Protein AF-A0A936W1D3-F1 (afdb_monomer)

Secondary structure (DSSP, 8-state):
------------PPEEEEE-TTS-EEEEETTEEEEEE--EEEEEEEE-SSTT-EEEEEEESS----EE-S---EEETTTTEEEEEEEETTTTEEEEEEEEEGGG-SSEE--B-B---

pLDDT: mean 91.72, std 8.93, range [46.06, 97.81]

Radius of gyration: 19.45 Å; Cα contacts (8 Å, |Δi|>4): 220; chains: 1; bounding box: 53×41×60 Å

Foldseek 3Di:
DDDDDDDDDDDDWDWDWDADPVRWTFIDTVPFTKWFAFAWDWDFDDDDPDPPDTDIDIDGPDDWAWAAAVWGWDDPPVVQKIWTWTQTPVVRDTDITIIHGPVVHDDTDGTHHHDDD

Structure (mmCIF, N/CA/C/O backbone):
data_AF-A0A936W1D3-F1
#
_entry.id   AF-A0A936W1D3-F1
#
loop_
_atom_site.group_PDB
_atom_site.id
_atom_site.type_symbol
_atom_site.label_atom_id
_atom_site.label_alt_id
_atom_site.label_comp_id
_atom_site.label_asym_id
_atom_site.label_entity_id
_atom_site.label_seq_id
_atom_site.pdbx_PDB_ins_code
_atom_site.Cartn_x
_atom_site.Cartn_y
_atom_site.Cartn_z
_atom_site.occupancy
_atom_site.B_iso_or_equiv
_atom_site.auth_seq_id
_atom_site.auth_comp_id
_atom_site.auth_asym_id
_atom_site.auth_atom_id
_atom_site.pdbx_PDB_model_num
ATOM 1 N N . MET A 1 1 ? -19.679 -28.651 -40.155 1.00 46.06 1 MET A N 1
ATOM 2 C CA . MET A 1 1 ? -18.499 -27.817 -39.868 1.00 46.06 1 MET A CA 1
ATOM 3 C C . MET A 1 1 ? -18.814 -26.965 -38.652 1.00 46.06 1 MET A C 1
ATOM 5 O O . MET A 1 1 ? -19.852 -26.322 -38.636 1.00 46.06 1 MET A O 1
ATOM 9 N N . GLU A 1 2 ? -17.972 -27.150 -37.637 1.00 54.97 2 GLU A N 1
ATOM 10 C CA . GLU A 1 2 ? -17.731 -26.399 -36.393 1.00 54.97 2 GLU A CA 1
ATOM 11 C C . GLU A 1 2 ? -18.879 -25.643 -35.710 1.00 54.97 2 GLU A C 1
ATOM 13 O O . GLU A 1 2 ? -19.256 -24.531 -36.066 1.00 54.97 2 GLU A O 1
ATOM 18 N N . GLY A 1 3 ? -19.364 -26.263 -34.628 1.00 64.31 3 GLY A N 1
ATOM 19 C CA . GLY A 1 3 ? -20.218 -25.648 -33.624 1.00 64.31 3 GLY A CA 1
ATOM 20 C C . GLY A 1 3 ? -19.392 -24.885 -32.595 1.00 64.31 3 GLY A C 1
ATOM 21 O O . GLY A 1 3 ? -18.746 -25.482 -31.739 1.00 64.31 3 GLY A O 1
ATOM 22 N N . TYR A 1 4 ? -19.464 -23.562 -32.639 1.00 72.69 4 TYR A N 1
ATOM 23 C CA . TYR A 1 4 ? -19.040 -22.704 -31.541 1.00 72.69 4 TYR A CA 1
ATOM 24 C C . TYR A 1 4 ? -20.276 -22.118 -30.856 1.00 72.69 4 TYR A C 1
ATOM 26 O O . TYR A 1 4 ? -21.222 -21.663 -31.500 1.00 72.69 4 TYR A O 1
ATOM 34 N N . ARG A 1 5 ? -20.275 -22.143 -29.520 1.00 78.12 5 ARG A N 1
ATOM 35 C CA . ARG A 1 5 ? -21.270 -21.465 -28.684 1.00 78.12 5 ARG A CA 1
ATOM 36 C C . ARG A 1 5 ? -20.616 -20.260 -28.036 1.00 78.12 5 ARG A C 1
ATOM 38 O O . ARG A 1 5 ? -19.561 -20.373 -27.420 1.00 78.12 5 ARG A O 1
ATOM 45 N N . LYS A 1 6 ? -21.257 -19.106 -28.184 1.00 81.38 6 LYS A N 1
ATOM 46 C CA . LYS A 1 6 ? -20.807 -17.862 -27.567 1.00 81.38 6 LYS A CA 1
ATOM 47 C C . LYS A 1 6 ? -21.149 -17.904 -26.076 1.00 81.38 6 LYS A C 1
ATOM 49 O O . LYS A 1 6 ? -22.296 -18.158 -25.723 1.00 81.38 6 LYS A O 1
ATOM 54 N N . CYS A 1 7 ? -20.158 -17.658 -25.226 1.00 80.12 7 CYS A N 1
ATOM 55 C CA . CYS A 1 7 ? -20.331 -17.474 -23.789 1.00 80.12 7 CYS A CA 1
ATOM 56 C C . CYS A 1 7 ? -19.916 -16.041 -23.441 1.00 80.12 7 CYS A C 1
ATOM 58 O O . CYS A 1 7 ? -18.864 -15.586 -23.890 1.00 80.12 7 CYS A O 1
ATOM 60 N N . GLY A 1 8 ? -20.763 -15.323 -22.705 1.00 81.88 8 GLY A N 1
ATOM 61 C CA . GLY A 1 8 ? -20.451 -14.003 -22.165 1.00 81.88 8 GLY A CA 1
ATOM 62 C C . GLY A 1 8 ? -20.104 -14.131 -20.688 1.00 81.88 8 GLY A C 1
ATOM 63 O O . GLY A 1 8 ? -20.879 -14.711 -19.933 1.00 81.88 8 GLY A O 1
ATOM 64 N N . LEU A 1 9 ? -18.953 -13.597 -20.289 1.00 81.88 9 LEU A N 1
ATOM 65 C CA . LEU A 1 9 ? -18.561 -13.458 -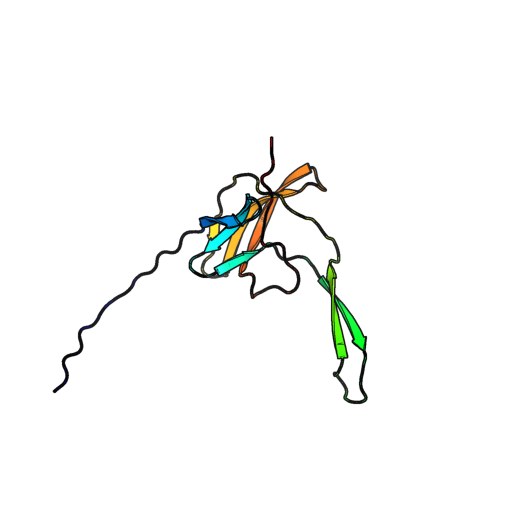18.889 1.00 81.88 9 LEU A CA 1
ATOM 66 C C . LEU A 1 9 ? -18.677 -11.987 -18.508 1.00 81.88 9 LEU A C 1
ATOM 68 O O . LEU A 1 9 ? -18.292 -11.118 -19.289 1.00 81.88 9 LEU A O 1
ATOM 72 N N . ASN A 1 10 ? -19.200 -11.725 -17.316 1.00 78.25 10 ASN A N 1
ATOM 73 C CA . ASN A 1 10 ? -19.186 -10.401 -16.718 1.00 78.25 10 ASN A CA 1
ATOM 74 C C . ASN A 1 10 ? -18.555 -10.505 -15.329 1.00 78.25 10 ASN A C 1
ATOM 76 O O . ASN A 1 10 ? -18.898 -11.412 -14.570 1.00 78.25 10 ASN A O 1
ATOM 80 N N . PHE A 1 11 ? -17.632 -9.600 -15.022 1.00 76.94 11 PHE A N 1
ATOM 81 C CA . PHE A 1 11 ? -16.921 -9.558 -13.751 1.00 76.94 11 PHE A CA 1
ATOM 82 C C . PHE A 1 11 ? -17.228 -8.224 -13.084 1.00 76.94 11 PHE A C 1
ATOM 84 O O . PHE A 1 11 ? -16.848 -7.182 -13.603 1.00 76.94 11 PHE A O 1
ATOM 91 N N . ASN A 1 12 ? -17.896 -8.274 -11.935 1.00 75.31 12 ASN A N 1
ATOM 92 C CA . ASN A 1 12 ? -18.058 -7.122 -11.056 1.00 75.31 12 ASN A CA 1
ATOM 93 C C . ASN A 1 12 ? -17.144 -7.354 -9.856 1.00 75.31 12 ASN A C 1
ATOM 95 O O . ASN A 1 12 ? -17.396 -8.257 -9.058 1.00 75.31 12 ASN A O 1
ATOM 99 N N . ALA A 1 13 ? -16.044 -6.610 -9.791 1.00 81.81 13 ALA A N 1
ATOM 100 C CA . ALA A 1 13 ? -15.075 -6.732 -8.715 1.00 81.81 13 ALA A CA 1
ATOM 101 C C . ALA A 1 13 ? -15.348 -5.661 -7.659 1.00 81.81 13 ALA A C 1
ATOM 103 O O . ALA A 1 13 ? -15.333 -4.468 -7.949 1.00 81.81 13 ALA A O 1
ATOM 104 N N . GLU A 1 14 ? -15.564 -6.096 -6.424 1.00 90.44 14 GLU A N 1
ATOM 105 C CA . GLU A 1 14 ? -15.623 -5.217 -5.259 1.00 90.44 14 GLU A CA 1
ATOM 106 C C . GLU A 1 14 ? -14.261 -5.197 -4.561 1.00 90.44 14 GLU A C 1
ATOM 108 O O . GLU A 1 14 ? -13.460 -6.129 -4.700 1.00 90.44 14 GLU A O 1
ATOM 113 N N . VAL A 1 15 ? -13.982 -4.125 -3.818 1.00 94.38 15 VAL A N 1
ATOM 114 C CA . VAL A 1 15 ? -12.790 -4.084 -2.971 1.00 94.38 15 VAL A CA 1
ATOM 115 C C . VAL A 1 15 ? -13.070 -4.875 -1.702 1.00 94.38 15 VAL A C 1
ATOM 117 O O . VAL A 1 15 ? -13.962 -4.523 -0.933 1.00 94.38 15 VAL A O 1
ATOM 120 N N . LEU A 1 16 ? -12.287 -5.925 -1.470 1.00 94.12 16 LEU A N 1
ATOM 121 C CA . LEU A 1 16 ? -12.453 -6.812 -0.327 1.00 94.12 16 LEU A CA 1
ATOM 122 C C . LEU A 1 16 ? -11.259 -6.700 0.626 1.00 94.12 16 LEU A C 1
ATOM 124 O O . LEU A 1 16 ? -10.116 -6.872 0.177 1.00 94.12 16 LEU A O 1
ATOM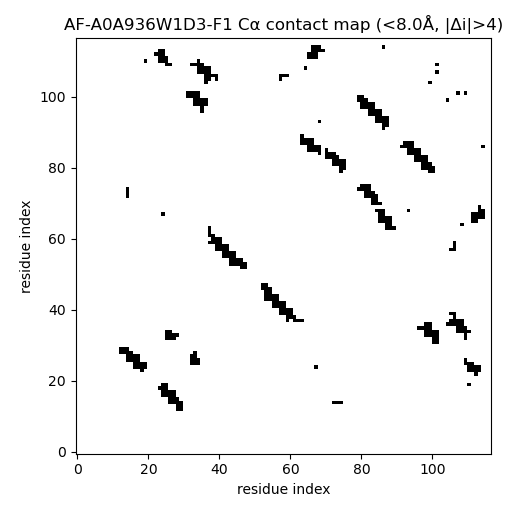 128 N N . PRO A 1 17 ? -11.498 -6.459 1.929 1.00 94.62 17 PRO A N 1
ATOM 129 C CA . PRO A 1 17 ? -10.478 -6.655 2.944 1.00 94.62 17 PRO A CA 1
ATOM 130 C C . PRO A 1 17 ? -10.183 -8.149 3.091 1.00 94.62 17 PRO A C 1
ATOM 132 O O . PRO A 1 17 ? -11.073 -8.997 3.042 1.00 94.62 17 PRO A O 1
ATOM 135 N N . GLN A 1 18 ? -8.912 -8.456 3.279 1.00 96.00 18 GLN A N 1
ATOM 136 C CA . GLN A 1 18 ? -8.366 -9.783 3.501 1.00 96.00 18 GLN A CA 1
ATOM 137 C C . GLN A 1 18 ? -7.461 -9.734 4.728 1.00 96.00 18 GLN A C 1
ATOM 139 O O . GLN A 1 18 ? -6.995 -8.663 5.118 1.00 96.00 18 GLN A O 1
ATOM 144 N N . THR A 1 19 ? -7.181 -10.892 5.314 1.00 96.31 19 THR A N 1
ATOM 145 C CA . THR A 1 19 ? -6.298 -11.010 6.479 1.00 96.31 19 THR A CA 1
ATOM 146 C C . THR A 1 19 ? -5.077 -11.842 6.116 1.00 96.31 19 THR A C 1
ATOM 148 O O . THR A 1 19 ? -5.206 -12.897 5.489 1.00 96.31 19 THR A O 1
ATOM 151 N N . ASP A 1 20 ? -3.888 -11.349 6.452 1.00 95.00 20 ASP A N 1
ATOM 152 C CA . ASP A 1 20 ? -2.634 -12.074 6.249 1.00 95.00 20 ASP A CA 1
ATOM 153 C C . ASP A 1 20 ? -2.378 -13.100 7.374 1.00 95.00 20 ASP A C 1
ATOM 155 O O . ASP A 1 20 ? -3.161 -13.248 8.315 1.00 95.00 20 ASP A O 1
ATOM 159 N N . ILE A 1 21 ? -1.261 -13.829 7.295 1.00 95.06 21 ILE A N 1
ATOM 160 C CA . ILE A 1 21 ? -0.891 -14.834 8.308 1.00 95.06 21 ILE A CA 1
ATOM 161 C C . ILE A 1 21 ? -0.578 -14.237 9.693 1.00 95.06 21 ILE A C 1
ATOM 163 O O . ILE A 1 21 ? -0.552 -14.975 10.675 1.00 95.06 21 ILE A O 1
ATOM 167 N N . ASN A 1 22 ? -0.325 -12.928 9.770 1.00 94.12 22 ASN A N 1
ATOM 168 C CA . ASN A 1 22 ? -0.009 -12.198 10.995 1.00 94.12 22 ASN A CA 1
ATOM 169 C C . ASN A 1 22 ? -1.243 -11.499 11.593 1.00 94.12 22 ASN A C 1
ATOM 171 O O . ASN A 1 22 ? -1.130 -10.853 12.634 1.00 94.12 22 ASN A O 1
ATOM 175 N N . GLY A 1 23 ? -2.415 -11.624 10.961 1.00 94.19 23 GLY A N 1
ATOM 176 C CA . GLY A 1 23 ? -3.639 -10.949 11.386 1.00 94.19 23 GLY A CA 1
ATOM 177 C C . GLY A 1 23 ? -3.763 -9.502 10.897 1.00 94.19 23 GLY A C 1
ATOM 178 O O . GLY A 1 23 ? -4.663 -8.793 11.343 1.00 94.19 23 GLY A O 1
ATOM 179 N N . GLU A 1 24 ? -2.890 -9.043 9.998 1.00 96.81 24 GLU A N 1
ATOM 180 C CA . GLU A 1 24 ? -2.961 -7.709 9.404 1.00 96.81 24 GLU A CA 1
ATOM 181 C C . GLU A 1 24 ? -3.934 -7.684 8.220 1.00 96.81 24 GLU A C 1
ATOM 183 O O . GLU A 1 24 ? -4.110 -8.670 7.500 1.00 96.81 24 GLU A O 1
ATOM 188 N N . THR A 1 25 ? -4.575 -6.536 8.004 1.00 97.25 25 THR A N 1
ATOM 189 C CA . THR A 1 25 ? -5.517 -6.345 6.897 1.00 97.25 25 THR A CA 1
ATOM 190 C C . THR A 1 25 ? -4.770 -5.953 5.626 1.00 97.25 25 THR A C 1
ATOM 192 O O . THR A 1 25 ? -3.901 -5.091 5.668 1.00 97.25 25 THR A O 1
ATOM 195 N N . TYR A 1 26 ? -5.131 -6.524 4.481 1.00 97.44 26 TYR A N 1
ATOM 196 C CA . TYR A 1 26 ? -4.754 -6.023 3.153 1.00 97.44 26 TYR A CA 1
ATOM 197 C C . TYR A 1 26 ? -5.983 -5.997 2.246 1.00 97.44 26 TYR A C 1
ATOM 199 O O . TYR A 1 26 ? -6.992 -6.628 2.548 1.00 97.44 26 TYR A O 1
ATOM 207 N N . PHE A 1 27 ? -5.928 -5.264 1.136 1.00 97.06 27 PHE A N 1
ATOM 208 C CA . PHE A 1 27 ? -7.094 -5.082 0.269 1.00 97.06 27 PHE A CA 1
ATOM 209 C C . PHE A 1 27 ? -6.864 -5.672 -1.111 1.00 97.06 27 PHE A C 1
ATOM 211 O O . PHE A 1 27 ? -5.762 -5.607 -1.663 1.00 97.06 27 PHE A O 1
ATOM 218 N N . THR A 1 28 ? -7.932 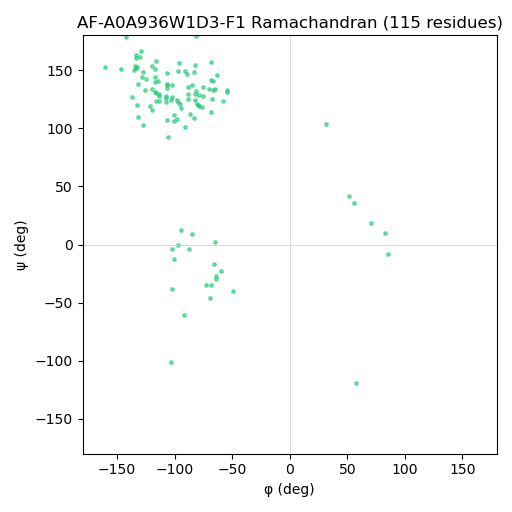-6.225 -1.676 1.00 96.25 28 THR A N 1
ATOM 219 C CA . THR A 1 28 ? -7.929 -6.805 -3.018 1.00 96.25 28 THR A CA 1
ATOM 220 C C . THR A 1 28 ? -9.060 -6.240 -3.860 1.00 96.25 28 THR A C 1
ATOM 222 O O . THR A 1 28 ? -10.145 -6.002 -3.342 1.00 96.25 28 THR A O 1
ATOM 225 N N . TRP A 1 29 ? -8.816 -6.044 -5.154 1.00 95.25 29 TRP A N 1
ATOM 226 C CA . TRP A 1 29 ? -9.844 -5.755 -6.154 1.00 95.25 29 TRP A CA 1
ATOM 227 C C . TRP A 1 29 ? -9.691 -6.748 -7.305 1.00 95.25 29 TRP A C 1
ATOM 229 O O . TRP A 1 29 ? -8.749 -6.672 -8.101 1.00 95.25 29 TRP A O 1
ATOM 239 N N . GLY A 1 30 ? -10.563 -7.758 -7.332 1.00 92.06 30 GLY A N 1
ATOM 240 C CA . GLY A 1 30 ? -10.363 -8.936 -8.173 1.00 92.06 30 GLY A CA 1
ATOM 241 C C . GLY A 1 30 ? -9.024 -9.612 -7.853 1.00 92.06 30 GLY A C 1
ATOM 242 O O . GLY A 1 30 ? -8.787 -10.030 -6.725 1.00 92.06 30 GLY A O 1
ATOM 243 N N . ALA A 1 31 ? -8.134 -9.701 -8.842 1.00 92.00 31 ALA A N 1
ATOM 244 C CA . ALA A 1 31 ? -6.797 -10.278 -8.676 1.00 92.00 31 ALA A CA 1
ATOM 245 C C . ALA A 1 31 ? -5.729 -9.267 -8.208 1.00 92.00 31 ALA A C 1
ATOM 247 O O . ALA A 1 31 ? -4.573 -9.646 -8.015 1.00 92.00 31 ALA A O 1
ATOM 248 N N . LEU A 1 32 ? -6.071 -7.981 -8.072 1.00 95.12 32 LEU A N 1
ATOM 249 C CA . LEU A 1 32 ? -5.107 -6.944 -7.713 1.00 95.12 32 LEU A CA 1
ATOM 250 C C . LEU A 1 32 ? -4.998 -6.815 -6.199 1.00 95.12 32 LEU A C 1
ATOM 252 O O . LEU A 1 32 ? -5.992 -6.553 -5.531 1.00 95.12 32 LEU A O 1
ATOM 256 N N . VAL A 1 33 ? -3.779 -6.924 -5.677 1.00 97.19 33 VAL A N 1
ATOM 257 C CA . VAL A 1 33 ? -3.451 -6.507 -4.309 1.00 97.19 33 VAL A CA 1
ATOM 258 C C . VAL A 1 33 ? -3.201 -5.003 -4.313 1.00 97.19 33 VAL A C 1
ATOM 260 O O . VAL A 1 33 ? -2.426 -4.508 -5.137 1.00 97.19 33 VAL A O 1
ATOM 263 N N . LEU A 1 34 ? -3.857 -4.281 -3.410 1.00 97.62 34 LEU A N 1
ATOM 264 C CA 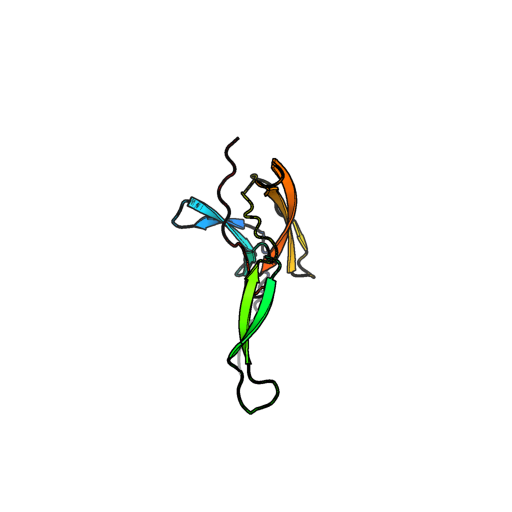. LEU A 1 34 ? -3.761 -2.829 -3.296 1.00 97.62 34 LEU A CA 1
ATOM 265 C C . LEU A 1 34 ? -2.745 -2.432 -2.223 1.00 97.62 34 LEU A C 1
ATOM 267 O O . LEU A 1 34 ? -2.540 -3.151 -1.247 1.00 97.62 34 LEU A O 1
ATOM 271 N N . ALA A 1 35 ? -2.105 -1.283 -2.411 1.00 97.75 35 ALA A N 1
ATOM 272 C CA . ALA A 1 35 ? -1.060 -0.793 -1.530 1.00 97.75 35 ALA A CA 1
ATOM 273 C C . ALA A 1 35 ? -1.078 0.735 -1.428 1.00 97.75 35 ALA A C 1
ATOM 275 O O . ALA A 1 35 ? -1.413 1.425 -2.394 1.00 97.75 35 ALA A O 1
ATOM 276 N N . THR A 1 36 ? -0.642 1.256 -0.283 1.00 97.31 36 THR A N 1
ATOM 277 C CA . THR A 1 36 ? -0.309 2.675 -0.138 1.00 97.31 36 THR A CA 1
ATOM 278 C C . THR A 1 36 ? 1.092 2.903 -0.713 1.00 97.31 36 THR A C 1
ATOM 280 O O . THR A 1 36 ? 2.044 2.265 -0.242 1.00 97.31 36 THR A O 1
ATOM 283 N N . PRO A 1 37 ? 1.262 3.775 -1.723 1.00 95.75 37 PRO A N 1
ATOM 284 C CA . PRO A 1 37 ? 2.582 4.118 -2.236 1.00 95.75 37 PRO A CA 1
ATOM 285 C C . PRO A 1 37 ? 3.380 4.881 -1.175 1.00 95.75 37 PRO A C 1
ATOM 287 O O . PRO A 1 37 ? 2.844 5.738 -0.476 1.00 95.75 37 PRO A O 1
ATOM 290 N N . ILE A 1 38 ? 4.676 4.594 -1.079 1.00 95.31 38 ILE A N 1
ATOM 291 C CA . ILE A 1 38 ? 5.603 5.349 -0.232 1.00 95.31 38 ILE A CA 1
ATOM 292 C C . ILE A 1 38 ? 6.488 6.182 -1.153 1.00 95.31 38 ILE A C 1
ATOM 294 O O . ILE A 1 38 ? 7.124 5.642 -2.061 1.00 95.31 38 ILE A O 1
ATOM 298 N N . GLU A 1 39 ? 6.538 7.493 -0.919 1.00 92.25 39 GLU A N 1
ATOM 299 C CA . GLU A 1 39 ? 7.410 8.393 -1.672 1.00 92.25 39 GLU A CA 1
ATOM 300 C C . GLU A 1 39 ? 8.873 7.951 -1.528 1.00 92.25 39 GLU A C 1
ATOM 302 O O . GLU A 1 39 ? 9.398 7.822 -0.417 1.00 92.25 39 GLU A O 1
ATOM 307 N N . SER A 1 40 ? 9.531 7.693 -2.660 1.00 91.81 40 SER A N 1
ATOM 308 C CA . SER A 1 40 ? 10.888 7.154 -2.705 1.00 91.81 40 SER A CA 1
ATOM 309 C C . SER A 1 40 ? 11.882 8.142 -3.298 1.00 91.81 40 SER A C 1
ATOM 311 O O . SER A 1 40 ? 11.611 8.751 -4.331 1.00 91.81 40 SER A O 1
ATOM 313 N N . VAL A 1 41 ? 13.076 8.194 -2.718 1.00 94.00 41 VAL A N 1
ATOM 314 C CA . VAL A 1 41 ? 14.247 8.869 -3.275 1.00 94.00 41 VAL A CA 1
ATOM 315 C C . VAL A 1 41 ? 15.124 7.829 -3.970 1.00 94.00 41 VAL A C 1
ATOM 317 O O . VAL A 1 41 ? 15.506 6.825 -3.362 1.00 94.00 41 VAL A O 1
ATOM 320 N N . GLU A 1 42 ? 15.417 8.059 -5.250 1.00 94.50 42 GLU A N 1
ATOM 321 C CA . GLU A 1 42 ? 16.334 7.236 -6.041 1.00 94.50 42 GLU A CA 1
ATOM 322 C C . GLU A 1 42 ? 17.792 7.625 -5.762 1.00 94.50 42 GLU A C 1
ATOM 324 O O . GLU A 1 42 ? 18.169 8.794 -5.832 1.00 94.50 42 GLU A O 1
ATOM 329 N N . GLU A 1 43 ? 18.632 6.627 -5.509 1.00 94.06 43 GLU A N 1
ATOM 330 C CA . GLU A 1 43 ? 20.071 6.760 -5.328 1.00 94.06 43 GLU A CA 1
ATOM 331 C C . GLU A 1 43 ? 20.802 5.904 -6.373 1.00 94.06 43 GLU A C 1
ATOM 333 O O . GLU A 1 43 ? 20.670 4.675 -6.414 1.00 94.06 43 GLU A O 1
ATOM 338 N N . LYS A 1 44 ? 21.614 6.554 -7.215 1.00 94.38 44 LYS A N 1
ATOM 339 C CA . LYS A 1 44 ? 22.543 5.869 -8.122 1.00 94.38 44 LYS A CA 1
ATOM 340 C C . LYS A 1 44 ? 23.779 5.458 -7.340 1.00 94.38 44 LYS A C 1
ATOM 342 O O . LYS A 1 44 ? 24.484 6.307 -6.807 1.00 94.38 44 LYS A O 1
ATOM 347 N N . THR A 1 45 ? 24.050 4.160 -7.301 1.00 92.69 45 THR A N 1
ATOM 348 C CA . THR A 1 45 ? 25.160 3.606 -6.519 1.00 92.69 45 THR A CA 1
ATOM 349 C C . THR A 1 45 ? 26.332 3.240 -7.432 1.00 92.69 45 THR A C 1
ATOM 351 O O . THR A 1 45 ? 27.092 4.104 -7.861 1.00 92.69 45 THR A O 1
ATOM 354 N N . LYS A 1 46 ? 26.501 1.961 -7.770 1.00 94.12 46 LYS A N 1
ATOM 355 C CA . LYS A 1 46 ? 27.585 1.492 -8.640 1.00 94.12 46 LYS A CA 1
ATOM 356 C C . LYS A 1 46 ? 27.372 1.958 -10.084 1.00 94.12 46 LYS A C 1
ATOM 358 O O . LYS A 1 46 ? 26.273 1.801 -10.606 1.00 94.12 46 LYS A O 1
ATOM 363 N N . SER A 1 47 ? 28.419 2.477 -10.722 1.00 93.94 47 SER A N 1
ATOM 364 C CA . SER A 1 47 ? 28.434 2.888 -12.132 1.00 93.94 47 SER A CA 1
ATOM 365 C C . SER A 1 47 ? 29.417 2.051 -12.955 1.00 93.94 47 SER A C 1
ATOM 367 O O . SER A 1 47 ? 30.351 1.452 -12.416 1.00 93.94 47 SER A O 1
ATOM 369 N N . TRP A 1 48 ? 29.205 2.012 -14.271 1.00 94.50 48 TRP A N 1
ATOM 370 C CA . TRP A 1 48 ? 30.092 1.346 -15.229 1.00 94.50 48 TRP A CA 1
ATOM 371 C C . TRP A 1 48 ? 30.453 2.276 -16.396 1.00 94.50 48 TRP A C 1
ATOM 373 O O . TRP A 1 48 ? 29.785 3.289 -16.593 1.00 94.50 48 TRP A O 1
ATOM 383 N N . PRO A 1 49 ? 31.467 1.930 -17.216 1.00 93.69 49 PRO A N 1
ATOM 384 C CA . PRO A 1 49 ? 31.892 2.742 -18.365 1.00 93.69 49 PRO A CA 1
ATOM 385 C C . PRO A 1 49 ? 30.858 2.884 -19.497 1.00 93.69 49 PRO A C 1
ATOM 387 O O . PRO A 1 49 ? 31.158 3.497 -20.517 1.00 93.69 49 PRO A O 1
ATOM 390 N N . VAL A 1 50 ? 29.661 2.310 -19.346 1.00 95.25 50 VAL A N 1
ATOM 391 C CA . VAL A 1 50 ? 28.541 2.481 -20.274 1.00 95.25 50 VAL A CA 1
ATOM 392 C C . VAL A 1 50 ? 27.655 3.615 -19.745 1.00 95.25 50 VAL A C 1
ATOM 394 O O . VAL A 1 50 ? 27.099 3.480 -18.651 1.00 95.25 50 VAL A O 1
ATOM 397 N N . PRO A 1 51 ? 27.501 4.733 -20.480 1.00 92.62 51 PRO A N 1
ATOM 398 C CA . PRO A 1 51 ? 26.645 5.837 -20.060 1.00 92.62 51 PRO A CA 1
ATOM 399 C C . PRO A 1 51 ? 25.222 5.366 -19.755 1.00 92.62 51 PRO A C 1
ATOM 401 O O . PRO A 1 51 ? 24.630 4.614 -20.525 1.00 92.62 51 PRO A O 1
ATOM 404 N N . GLY A 1 52 ? 24.673 5.804 -18.622 1.00 91.31 52 GLY A N 1
ATOM 405 C CA . GLY A 1 52 ? 23.339 5.383 -18.186 1.00 91.31 52 GLY A CA 1
ATOM 406 C C . GLY A 1 52 ? 23.306 4.072 -17.397 1.00 91.31 52 GLY A C 1
ATOM 407 O O . GLY A 1 52 ? 22.265 3.753 -16.831 1.00 91.31 52 GLY A O 1
ATOM 408 N N . PHE A 1 53 ? 24.414 3.329 -17.306 1.00 95.00 53 PHE A N 1
ATOM 409 C CA . PHE A 1 53 ? 24.442 2.048 -16.606 1.00 95.00 53 PHE A CA 1
ATOM 410 C C . PHE A 1 53 ? 24.834 2.228 -15.134 1.00 95.00 53 PHE A C 1
ATOM 412 O O . PHE A 1 53 ? 26.010 2.402 -14.797 1.00 95.00 53 PHE A O 1
ATOM 419 N N . TYR A 1 54 ? 23.822 2.194 -14.263 1.00 95.56 54 TYR A N 1
ATOM 420 C CA . TYR A 1 54 ? 23.954 2.357 -12.817 1.00 95.56 54 TYR A CA 1
ATOM 421 C C . TYR A 1 54 ? 23.119 1.323 -12.067 1.00 95.56 54 TYR A C 1
ATOM 423 O O . TYR A 1 54 ? 22.041 0.938 -12.513 1.00 95.56 54 TYR A O 1
ATOM 431 N N . ASN A 1 55 ? 23.576 0.947 -10.877 1.00 94.75 55 ASN A N 1
ATOM 432 C CA . ASN A 1 55 ? 22.706 0.334 -9.886 1.00 94.75 55 ASN A CA 1
ATOM 433 C C . ASN A 1 55 ? 21.815 1.407 -9.263 1.00 94.75 55 ASN A C 1
ATOM 435 O O . ASN A 1 55 ? 22.311 2.461 -8.855 1.00 94.75 55 ASN A O 1
ATOM 439 N N . LEU A 1 56 ? 20.531 1.094 -9.122 1.00 94.62 56 LEU A N 1
ATOM 440 C CA . LEU A 1 56 ? 19.554 1.950 -8.461 1.00 94.62 56 LEU A CA 1
ATOM 441 C C . LEU A 1 56 ? 19.201 1.366 -7.099 1.00 94.62 56 LEU A C 1
ATOM 443 O O . LEU A 1 56 ? 19.001 0.159 -6.950 1.00 94.62 56 LEU A O 1
ATOM 447 N N . LYS A 1 57 ? 19.127 2.240 -6.106 1.00 94.75 57 LYS A N 1
ATOM 448 C CA . LYS A 1 57 ? 18.600 1.948 -4.780 1.00 94.75 57 LYS A CA 1
ATOM 449 C C . LYS A 1 57 ? 17.497 2.958 -4.489 1.00 94.75 57 LYS A C 1
ATOM 451 O O . LYS A 1 57 ? 17.624 4.121 -4.849 1.00 94.75 57 LYS A O 1
ATOM 456 N N . TYR A 1 58 ? 16.434 2.512 -3.833 1.00 94.38 58 TYR A N 1
ATOM 457 C CA . TYR A 1 58 ? 15.324 3.372 -3.436 1.00 94.38 58 TYR A CA 1
ATOM 458 C C . TYR A 1 58 ? 15.191 3.353 -1.918 1.00 94.38 58 TYR A C 1
ATOM 460 O O . TYR A 1 58 ? 15.228 2.285 -1.303 1.00 94.38 58 TYR A O 1
ATOM 468 N N . ALA A 1 59 ? 15.046 4.531 -1.321 1.00 93.44 59 ALA A N 1
ATOM 469 C CA . ALA A 1 59 ? 14.792 4.706 0.105 1.00 93.44 59 ALA A CA 1
ATOM 470 C C . ALA A 1 59 ? 13.563 5.606 0.305 1.00 93.44 59 ALA A C 1
ATOM 472 O O . ALA A 1 59 ? 13.317 6.471 -0.535 1.00 93.44 59 ALA A O 1
ATOM 473 N N . PRO A 1 60 ? 12.774 5.421 1.374 1.00 93.62 60 PRO A N 1
ATOM 474 C CA . PRO A 1 60 ? 11.632 6.289 1.633 1.00 93.62 60 PRO A CA 1
ATOM 475 C C . PRO A 1 60 ? 12.112 7.706 1.976 1.00 93.62 60 PRO A C 1
ATOM 477 O O . PRO A 1 60 ? 13.004 7.864 2.808 1.00 93.62 60 PRO A O 1
ATOM 480 N N . GLY A 1 61 ? 11.517 8.732 1.361 1.00 89.19 61 GLY A N 1
ATOM 481 C CA . GLY A 1 61 ? 11.777 10.130 1.733 1.00 89.19 61 GLY A CA 1
ATOM 482 C C . GLY A 1 61 ? 11.195 10.455 3.111 1.00 89.19 61 GLY A C 1
ATOM 483 O O . GLY A 1 61 ? 11.876 10.994 3.982 1.00 89.19 61 GLY A O 1
ATOM 484 N N . LYS A 1 62 ? 9.946 10.033 3.334 1.00 88.94 62 LYS A N 1
ATOM 485 C CA . LYS A 1 62 ? 9.290 9.991 4.641 1.00 88.94 62 LYS A CA 1
ATOM 486 C C . LYS A 1 62 ? 8.540 8.671 4.770 1.00 88.94 62 LYS A C 1
ATOM 488 O O . LYS A 1 62 ? 7.742 8.324 3.903 1.00 88.94 62 LYS A O 1
ATOM 493 N N . LEU A 1 63 ? 8.802 7.939 5.849 1.00 92.31 63 LEU A N 1
ATOM 494 C CA . LEU A 1 63 ? 8.124 6.682 6.133 1.00 92.31 63 LEU A CA 1
ATOM 495 C C . LEU A 1 63 ? 6.992 6.928 7.131 1.00 92.31 63 LEU A C 1
ATOM 497 O O . LEU A 1 63 ? 7.258 7.150 8.306 1.00 92.31 63 LEU A O 1
ATOM 501 N N . THR A 1 64 ? 5.754 6.860 6.652 1.00 93.69 64 THR A N 1
ATOM 502 C CA . THR A 1 64 ? 4.552 6.806 7.490 1.00 93.69 64 THR A CA 1
ATOM 503 C C . THR A 1 64 ? 3.918 5.435 7.289 1.00 93.69 64 THR A C 1
ATOM 505 O O . THR A 1 64 ? 3.634 5.051 6.155 1.00 93.69 64 THR A O 1
ATOM 508 N N . ILE A 1 65 ? 3.731 4.691 8.379 1.00 95.88 65 ILE A N 1
ATOM 509 C CA . ILE A 1 65 ? 3.083 3.376 8.367 1.00 95.88 65 ILE A CA 1
ATOM 510 C C . ILE A 1 65 ? 1.650 3.565 8.841 1.00 95.88 65 ILE A C 1
ATOM 512 O O . ILE A 1 65 ? 1.418 3.901 9.998 1.00 95.88 65 ILE A O 1
ATOM 516 N N . PHE A 1 66 ? 0.698 3.381 7.936 1.00 97.06 66 PHE A N 1
ATOM 517 C CA . PHE A 1 66 ? -0.717 3.561 8.226 1.00 97.06 66 PHE A CA 1
ATOM 518 C C . PHE A 1 66 ? -1.325 2.325 8.894 1.00 97.06 66 PHE A C 1
ATOM 520 O O . PHE A 1 66 ? -0.886 1.195 8.676 1.00 97.06 66 PHE A O 1
ATOM 527 N N . GLU A 1 67 ? -2.391 2.537 9.655 1.00 97.38 67 GLU A N 1
ATOM 528 C CA . GLU A 1 67 ? -3.180 1.477 10.283 1.00 97.38 67 GLU A CA 1
ATOM 529 C C . GLU A 1 67 ? -4.611 1.472 9.737 1.00 97.38 67 GLU A C 1
ATOM 531 O O . GLU A 1 67 ? -5.155 2.498 9.315 1.00 97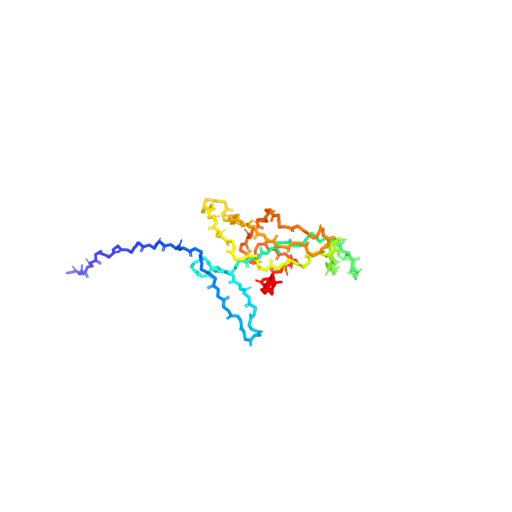.38 67 GLU A O 1
ATOM 536 N N . TYR A 1 68 ? -5.238 0.298 9.726 1.00 96.25 68 TYR A N 1
ATOM 537 C CA . TYR A 1 68 ? -6.591 0.136 9.226 1.00 96.25 68 TYR A CA 1
ATOM 538 C C . TYR A 1 68 ? -7.611 0.662 10.235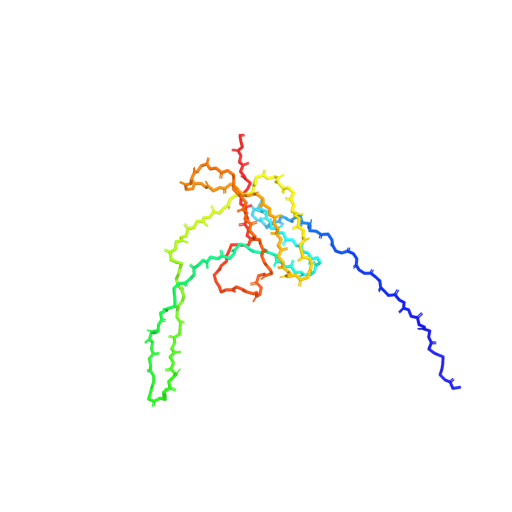 1.00 96.25 68 TYR A C 1
ATOM 540 O O . TYR A 1 68 ? -7.742 0.129 11.336 1.00 96.25 68 TYR A O 1
ATOM 548 N N . ALA A 1 69 ? -8.374 1.677 9.824 1.00 95.44 69 ALA A N 1
ATOM 549 C CA . ALA A 1 69 ? -9.381 2.347 10.645 1.00 95.44 69 ALA A CA 1
ATOM 550 C C . ALA A 1 69 ? -10.813 1.791 10.462 1.00 95.44 69 ALA A C 1
ATOM 552 O O . ALA A 1 69 ? 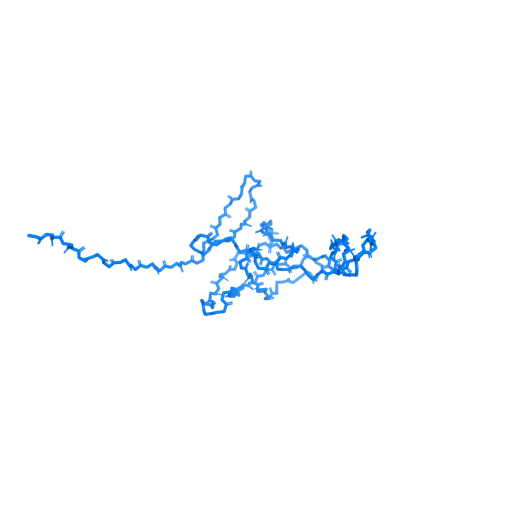-11.779 2.440 10.865 1.00 95.44 69 ALA A O 1
ATOM 553 N N . GLY A 1 70 ? -10.982 0.629 9.814 1.00 93.94 70 GLY A N 1
ATOM 554 C CA . GLY A 1 70 ? -12.305 0.027 9.584 1.00 93.94 70 GLY A CA 1
ATOM 555 C C . GLY A 1 70 ? -13.173 0.771 8.561 1.00 93.94 70 GLY A C 1
ATOM 556 O O . GLY A 1 70 ? -14.395 0.633 8.562 1.00 93.94 70 GLY A O 1
ATOM 557 N N . LYS A 1 71 ? -12.562 1.609 7.719 1.00 94.56 71 LYS A N 1
ATOM 558 C CA . LYS A 1 71 ? -13.263 2.498 6.787 1.00 94.56 71 LYS A CA 1
ATOM 559 C C . LYS A 1 71 ? -13.521 1.819 5.436 1.00 94.56 71 LYS A C 1
ATOM 561 O O . LYS A 1 71 ? -12.717 0.978 5.020 1.00 94.56 71 LYS A O 1
ATOM 566 N N . PRO A 1 72 ? -14.641 2.148 4.762 1.00 93.12 72 PRO A N 1
ATOM 567 C CA . PRO A 1 72 ? -14.953 1.602 3.447 1.00 93.12 72 PRO A CA 1
ATOM 568 C C . PRO A 1 72 ? -13.990 2.136 2.383 1.00 93.12 72 PRO A C 1
ATOM 570 O O . PRO A 1 72 ? -13.409 3.209 2.536 1.00 93.12 72 PRO A O 1
ATOM 573 N N . ILE A 1 73 ? -13.861 1.393 1.284 1.00 95.38 73 ILE A N 1
ATOM 574 C CA . ILE A 1 73 ? -13.003 1.756 0.154 1.00 95.38 73 ILE A CA 1
ATOM 575 C C . ILE A 1 73 ? -13.874 2.041 -1.063 1.00 95.38 73 ILE A C 1
ATOM 577 O O . ILE A 1 73 ? -14.716 1.225 -1.431 1.00 95.38 73 ILE A O 1
ATOM 581 N N . THR A 1 74 ? -13.652 3.188 -1.698 1.00 94.12 74 THR A N 1
ATOM 582 C CA . THR A 1 74 ? -14.314 3.568 -2.950 1.00 94.12 74 THR A C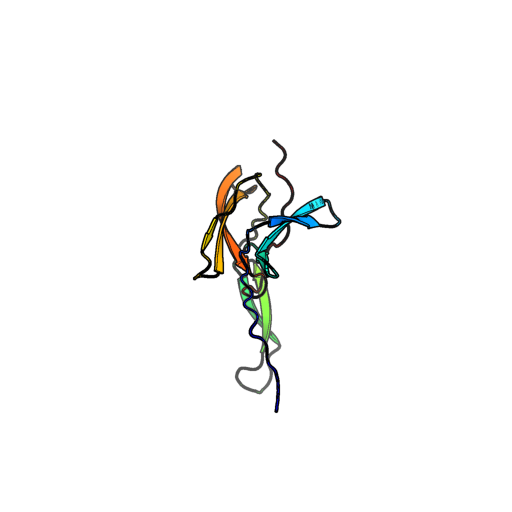A 1
ATOM 583 C C . THR A 1 74 ? -13.354 3.371 -4.115 1.00 94.12 74 THR A C 1
ATOM 585 O O . THR A 1 74 ? -12.259 3.931 -4.111 1.00 94.12 74 THR A O 1
ATOM 588 N N . ALA A 1 75 ? -13.752 2.584 -5.113 1.00 93.44 75 ALA A N 1
ATOM 589 C CA . ALA A 1 75 ? -12.952 2.350 -6.311 1.00 93.44 75 ALA A CA 1
ATOM 590 C C . ALA A 1 75 ? -13.237 3.400 -7.395 1.00 93.44 75 ALA A C 1
ATOM 592 O O . ALA A 1 75 ? -14.392 3.684 -7.706 1.00 93.44 75 ALA A O 1
ATOM 593 N N . ASN A 1 76 ? -12.178 3.918 -8.013 1.00 92.38 76 ASN A N 1
ATOM 594 C CA . ASN A 1 76 ? -12.215 4.555 -9.323 1.00 92.38 76 ASN A CA 1
ATOM 595 C C . ASN A 1 76 ? -11.576 3.592 -10.335 1.00 92.38 76 ASN A C 1
ATOM 597 O O . ASN A 1 76 ? -10.358 3.565 -10.529 1.00 92.38 76 ASN A O 1
ATOM 601 N N . GLU A 1 77 ? -12.417 2.770 -10.963 1.00 85.75 77 GLU A N 1
ATOM 602 C CA . GLU A 1 77 ? -11.987 1.678 -11.845 1.00 85.75 77 GLU A CA 1
ATOM 603 C C . GLU A 1 77 ? -11.250 2.165 -13.100 1.00 85.75 77 GLU A C 1
ATOM 605 O O . GLU A 1 77 ? -10.403 1.451 -13.634 1.00 85.75 77 GLU A O 1
ATOM 610 N N . HIS A 1 78 ? -11.529 3.389 -13.560 1.00 87.38 78 HIS A N 1
ATOM 611 C CA . HIS A 1 78 ? -10.893 3.957 -14.749 1.00 87.38 78 HIS A CA 1
ATOM 612 C C . HIS A 1 78 ? -9.430 4.339 -14.512 1.00 87.38 78 HIS A C 1
ATOM 614 O O . HIS A 1 78 ? -8.606 4.210 -15.415 1.00 87.38 78 HIS A O 1
ATOM 620 N N . GLU A 1 79 ? -9.108 4.798 -13.304 1.00 90.81 79 GLU A N 1
ATOM 621 C CA . GLU A 1 79 ? -7.767 5.263 -12.933 1.00 90.81 79 GLU A CA 1
ATOM 622 C C . GLU A 1 79 ? -6.982 4.231 -12.115 1.00 90.81 79 GLU A C 1
ATOM 624 O O . GLU A 1 79 ? -5.815 4.460 -11.802 1.00 90.81 79 GLU A O 1
ATOM 629 N N . LEU A 1 80 ? -7.606 3.096 -11.770 1.00 92.88 80 LEU A N 1
ATOM 630 C CA . LEU A 1 80 ? -7.061 2.097 -10.844 1.00 92.88 80 LEU A CA 1
ATOM 631 C C . LEU A 1 80 ? -6.614 2.732 -9.517 1.00 92.88 80 LEU A C 1
ATOM 633 O O . LEU A 1 80 ? -5.565 2.391 -8.965 1.00 92.88 80 LEU A O 1
ATOM 637 N N . SER A 1 81 ? -7.425 3.660 -9.010 1.00 95.25 81 SER A N 1
ATOM 638 C CA . SER A 1 81 ? -7.211 4.341 -7.737 1.00 95.25 81 SER A CA 1
ATOM 639 C C . SER A 1 81 ? -8.348 4.019 -6.772 1.00 95.25 81 SER A C 1
ATOM 641 O O . SER A 1 81 ? -9.511 3.905 -7.160 1.00 95.25 81 SER A O 1
ATOM 643 N N . PHE A 1 82 ? -8.013 3.812 -5.500 1.00 96.69 82 PHE A N 1
ATOM 644 C CA . PHE A 1 82 ? -8.963 3.338 -4.497 1.00 96.69 82 PHE A CA 1
ATOM 645 C C . PHE A 1 82 ? -8.857 4.213 -3.253 1.00 96.69 82 PHE A C 1
ATOM 647 O O . PHE A 1 82 ? -7.850 4.186 -2.550 1.00 96.69 82 PHE A O 1
ATOM 654 N N . LEU A 1 83 ? -9.881 5.021 -2.998 1.00 97.06 83 LEU A N 1
ATOM 655 C CA . LEU A 1 83 ? -9.890 5.978 -1.900 1.00 97.06 83 LEU A CA 1
ATOM 656 C C . LEU A 1 83 ? -10.421 5.319 -0.628 1.00 97.06 83 LEU A C 1
ATOM 658 O O . LEU A 1 83 ? -11.500 4.727 -0.632 1.00 97.06 83 LEU A O 1
ATOM 662 N N . THR A 1 84 ? -9.680 5.457 0.465 1.00 96.06 84 THR A N 1
ATOM 663 C CA . THR A 1 84 ? -10.091 5.033 1.806 1.00 96.06 84 THR A CA 1
ATOM 664 C C . THR A 1 84 ? -9.613 6.038 2.849 1.00 96.06 84 THR A C 1
ATOM 666 O O . THR A 1 84 ? -8.953 7.020 2.524 1.00 96.06 84 THR A O 1
ATOM 669 N N . GLU A 1 85 ? -9.939 5.791 4.107 1.00 97.25 85 GLU A N 1
ATOM 670 C CA . GLU A 1 85 ? -9.453 6.523 5.268 1.00 97.25 85 GLU A CA 1
ATOM 671 C C . GLU A 1 85 ? -8.625 5.566 6.138 1.00 97.25 85 GLU A C 1
ATOM 673 O O . GLU A 1 85 ? -9.119 4.523 6.574 1.00 97.25 85 GLU A O 1
ATOM 678 N N . LEU A 1 86 ? -7.368 5.917 6.407 1.00 97.00 86 LEU A N 1
ATOM 679 C CA . LEU A 1 86 ? -6.476 5.143 7.275 1.00 97.00 86 LEU A CA 1
ATOM 680 C C . LEU A 1 86 ? -6.023 5.991 8.461 1.00 97.00 86 LEU A C 1
ATOM 682 O O . LEU A 1 86 ? -5.965 7.218 8.377 1.00 97.00 86 LEU A O 1
ATOM 686 N N . TYR A 1 87 ? -5.686 5.339 9.569 1.00 97.81 87 TYR A N 1
ATOM 687 C CA . TYR A 1 87 ? -5.104 6.021 10.718 1.00 97.81 87 TYR A CA 1
ATOM 688 C C . TYR A 1 87 ? -3.621 6.290 10.464 1.00 97.81 87 TYR A C 1
ATOM 690 O O . TYR A 1 87 ? -2.873 5.385 10.093 1.00 97.81 87 TYR A O 1
ATOM 698 N N . ASN A 1 88 ? -3.210 7.543 10.648 1.00 96.69 88 ASN A N 1
ATOM 699 C CA . ASN A 1 88 ? -1.826 7.987 10.593 1.00 96.69 88 ASN A CA 1
ATOM 700 C C . ASN A 1 88 ? -1.285 8.143 12.028 1.00 96.69 88 ASN A C 1
ATOM 702 O O . ASN A 1 88 ? -1.628 9.135 12.683 1.00 96.69 88 ASN A O 1
ATOM 706 N N . PRO A 1 89 ? -0.411 7.238 12.510 1.00 94.56 89 PRO A N 1
ATOM 707 C CA . PRO A 1 89 ? 0.151 7.324 13.859 1.00 94.56 89 PRO A CA 1
ATOM 708 C C . PRO A 1 89 ? 1.026 8.564 14.086 1.00 94.56 89 PRO A C 1
ATOM 710 O O . PRO A 1 89 ? 1.057 9.093 15.195 1.00 94.56 89 PRO A O 1
ATOM 713 N N . ASP A 1 90 ? 1.690 9.075 13.041 1.00 94.19 90 ASP A N 1
ATOM 714 C CA . ASP A 1 90 ? 2.566 10.252 13.142 1.00 94.19 90 ASP A CA 1
ATOM 715 C C . ASP A 1 90 ? 1.767 11.529 13.432 1.00 94.19 90 ASP A C 1
ATOM 717 O O . ASP A 1 90 ? 2.243 12.434 14.118 1.00 94.19 90 ASP A O 1
ATOM 721 N N . LYS A 1 91 ? 0.555 11.622 12.871 1.00 94.94 91 LYS A N 1
ATOM 722 C CA . LYS A 1 91 ? -0.343 12.778 13.026 1.00 94.94 91 LYS A CA 1
ATOM 723 C C . LYS A 1 91 ? -1.447 12.549 14.058 1.00 94.94 91 LYS A C 1
ATOM 725 O O . LYS A 1 91 ? -2.131 13.502 14.413 1.00 94.94 91 LYS A O 1
ATOM 730 N N . GLN A 1 92 ? -1.635 11.307 14.502 1.00 95.25 92 GLN A N 1
ATOM 731 C CA . GLN A 1 92 ? -2.732 10.870 15.367 1.00 95.25 92 GLN A CA 1
ATOM 732 C C . GLN A 1 92 ? -4.127 11.189 14.806 1.00 95.25 92 GLN A C 1
ATOM 734 O O . GLN A 1 92 ? -5.052 11.505 15.552 1.00 95.25 92 GLN A O 1
ATOM 739 N N . VAL A 1 93 ? -4.296 11.103 13.484 1.00 96.62 93 VAL A N 1
ATOM 740 C CA . VAL A 1 93 ? -5.578 11.366 12.812 1.00 96.62 93 VAL A CA 1
ATOM 741 C C . VAL A 1 93 ? -5.892 10.288 11.789 1.00 96.62 93 VAL A C 1
ATOM 743 O O . VAL A 1 93 ? -4.993 9.690 11.201 1.00 96.62 93 VAL A O 1
ATOM 746 N N . VAL A 1 94 ? -7.182 10.068 11.554 1.00 96.94 94 VAL A N 1
ATOM 747 C CA . VAL A 1 94 ? -7.656 9.326 10.386 1.00 96.94 94 VAL A CA 1
ATOM 748 C C . VAL A 1 94 ? -7.691 10.291 9.206 1.00 96.94 94 VAL A C 1
ATOM 750 O O . VAL A 1 94 ? -8.316 11.347 9.296 1.00 96.94 94 VAL A O 1
ATOM 753 N N . GLU A 1 95 ? -7.005 9.953 8.119 1.00 96.75 95 GLU A N 1
ATOM 754 C CA . GLU A 1 95 ? -6.917 10.803 6.931 1.00 96.75 95 GLU A CA 1
ATOM 755 C C . GLU A 1 95 ? -7.171 10.014 5.640 1.00 96.75 95 GLU A C 1
ATOM 757 O O . GLU A 1 95 ? -6.953 8.798 5.606 1.00 96.75 95 GLU A O 1
ATOM 762 N N . PRO A 1 96 ? -7.664 10.679 4.578 1.00 97.38 96 PRO A N 1
ATOM 763 C CA . PRO A 1 96 ? -7.875 10.030 3.294 1.00 97.38 96 PRO A CA 1
ATOM 764 C C . PRO A 1 96 ? -6.544 9.583 2.679 1.00 97.38 96 PRO A C 1
ATOM 766 O O . PRO A 1 96 ? -5.584 10.352 2.606 1.00 97.38 96 PRO A O 1
ATOM 769 N N . VAL A 1 97 ? -6.510 8.346 2.192 1.00 96.88 97 VAL A N 1
ATOM 770 C CA . VAL A 1 97 ? -5.366 7.727 1.521 1.00 96.88 97 VAL A CA 1
ATOM 771 C C . VAL A 1 97 ? -5.839 7.073 0.228 1.00 96.88 97 VAL A C 1
ATOM 773 O O . VAL A 1 97 ? -6.885 6.423 0.183 1.00 96.88 97 VAL A O 1
ATOM 776 N N . VAL A 1 98 ? -5.047 7.238 -0.830 1.00 96.88 98 VAL A N 1
ATOM 777 C CA . VAL A 1 98 ? -5.261 6.565 -2.112 1.00 96.88 98 VAL A CA 1
ATOM 778 C C . VAL A 1 98 ? -4.412 5.301 -2.153 1.00 96.88 98 VAL A C 1
ATOM 780 O O . VAL A 1 98 ? -3.186 5.362 -2.052 1.00 96.88 98 VAL A O 1
ATOM 783 N N . LEU A 1 99 ? -5.069 4.161 -2.328 1.00 97.25 99 LEU A N 1
ATOM 784 C CA . LEU A 1 99 ? -4.427 2.892 -2.634 1.00 97.25 99 LEU A CA 1
ATOM 785 C C . LEU A 1 99 ? -4.338 2.714 -4.150 1.00 97.25 99 LEU A C 1
ATOM 787 O O . LEU A 1 99 ? -5.208 3.160 -4.902 1.00 97.25 99 LEU A O 1
ATOM 791 N N . VAL A 1 100 ? -3.300 2.011 -4.586 1.00 97.12 100 VAL A N 1
ATOM 792 C CA . VAL A 1 100 ? -3.065 1.642 -5.988 1.00 97.12 100 VAL A CA 1
ATOM 793 C C . VAL A 1 100 ? -2.681 0.165 -6.079 1.00 97.12 100 VAL A C 1
ATOM 795 O O . VAL A 1 100 ? -2.232 -0.406 -5.080 1.00 97.12 100 VAL A O 1
ATOM 798 N N . PRO A 1 101 ? -2.805 -0.490 -7.246 1.00 97.00 101 PRO A N 1
ATOM 799 C CA . PRO A 1 101 ? -2.280 -1.835 -7.426 1.00 97.00 101 PRO A CA 1
ATOM 800 C C . PRO A 1 101 ? -0.792 -1.889 -7.073 1.00 97.00 101 PRO A C 1
ATOM 802 O O . PRO A 1 101 ? 0.003 -1.086 -7.563 1.00 97.00 101 PRO A O 1
ATOM 805 N N . MET A 1 102 ? -0.401 -2.871 -6.259 1.00 96.69 102 MET A N 1
ATOM 806 C CA . MET A 1 102 ? 0.966 -3.037 -5.758 1.00 96.69 102 MET A CA 1
ATOM 807 C C . MET A 1 102 ? 2.003 -2.960 -6.886 1.00 96.69 102 MET A C 1
ATOM 809 O O . MET A 1 102 ? 3.040 -2.320 -6.720 1.00 96.69 102 MET A O 1
ATOM 813 N N . ALA A 1 103 ? 1.710 -3.555 -8.046 1.00 92.75 103 ALA A N 1
ATOM 814 C CA . ALA A 1 103 ? 2.593 -3.576 -9.210 1.00 92.75 103 ALA A CA 1
ATOM 815 C C . ALA A 1 103 ? 2.959 -2.181 -9.760 1.00 92.75 103 ALA A C 1
ATOM 817 O O . ALA A 1 103 ? 3.996 -2.047 -10.401 1.00 92.75 103 ALA A O 1
ATOM 818 N N . GLY A 1 104 ? 2.154 -1.147 -9.490 1.00 89.94 104 GLY A N 1
ATOM 819 C CA . GLY A 1 104 ? 2.383 0.228 -9.947 1.00 89.94 104 GLY A CA 1
ATOM 820 C C . GLY A 1 104 ? 3.310 1.062 -9.057 1.00 89.94 104 GLY A C 1
ATOM 821 O O . GLY A 1 104 ? 3.402 2.270 -9.243 1.00 89.94 104 GLY A O 1
ATOM 822 N N . THR A 1 105 ? 3.969 0.460 -8.064 1.00 92.50 105 THR A N 1
ATOM 823 C CA . THR A 1 105 ? 4.768 1.184 -7.059 1.00 92.50 105 THR A CA 1
ATOM 824 C C . THR A 1 105 ? 6.123 0.517 -6.826 1.00 92.50 105 THR A C 1
ATOM 826 O O . THR A 1 105 ? 6.271 -0.690 -7.020 1.00 92.50 105 THR A O 1
ATOM 829 N N . ILE A 1 106 ? 7.123 1.296 -6.400 1.00 92.50 106 ILE A N 1
ATOM 830 C CA . ILE A 1 106 ? 8.456 0.785 -6.036 1.00 92.50 106 ILE A CA 1
ATOM 831 C C . ILE A 1 106 ? 8.504 0.477 -4.534 1.00 92.50 106 ILE A C 1
ATOM 833 O O . ILE A 1 106 ? 8.688 -0.677 -4.146 1.00 92.50 106 ILE A O 1
ATOM 837 N N . LEU A 1 107 ? 8.288 1.496 -3.694 1.00 95.50 107 LEU A N 1
ATOM 838 C CA . LEU A 1 107 ? 8.128 1.361 -2.245 1.00 95.50 107 LEU A CA 1
ATOM 839 C C . LEU A 1 107 ? 6.649 1.467 -1.879 1.00 95.50 107 LEU A C 1
ATOM 841 O O . LEU A 1 107 ? 5.924 2.300 -2.426 1.00 95.50 107 LEU A O 1
ATOM 845 N N . ARG A 1 108 ? 6.194 0.597 -0.976 1.00 96.38 108 ARG A N 1
ATOM 846 C CA . ARG A 1 108 ? 4.768 0.434 -0.686 1.00 96.38 108 ARG A CA 1
ATOM 847 C C . ARG A 1 108 ? 4.502 -0.231 0.653 1.00 96.38 108 ARG A C 1
ATOM 849 O O . ARG A 1 108 ? 5.294 -1.060 1.097 1.00 96.38 108 ARG A O 1
ATOM 856 N N . GLN A 1 109 ? 3.346 0.081 1.222 1.00 97.12 109 GLN A N 1
ATOM 857 C CA . GLN A 1 109 ? 2.738 -0.645 2.329 1.00 97.12 109 GLN A CA 1
ATOM 858 C C . GLN A 1 109 ? 1.529 -1.430 1.808 1.00 97.12 109 GLN A C 1
ATOM 860 O O . GLN A 1 109 ? 0.621 -0.844 1.226 1.00 97.12 109 GLN A O 1
ATOM 865 N N . VAL A 1 110 ? 1.530 -2.751 2.000 1.00 97.25 110 VAL A N 1
ATOM 866 C CA . VAL A 1 110 ? 0.453 -3.650 1.539 1.00 97.25 110 VAL A CA 1
ATOM 867 C C . VAL A 1 110 ? -0.467 -4.061 2.685 1.00 97.25 110 VAL A C 1
ATOM 869 O O . VAL A 1 110 ? -1.675 -4.175 2.495 1.00 97.25 110 VAL A O 1
ATOM 872 N N . THR A 1 111 ? 0.109 -4.295 3.862 1.00 97.25 111 THR A N 1
ATOM 873 C CA . THR A 1 111 ? -0.613 -4.738 5.051 1.00 97.25 111 THR A CA 1
ATOM 874 C C . THR A 1 111 ? -0.743 -3.603 6.060 1.00 97.25 111 THR A C 1
ATOM 876 O O . THR A 1 111 ? 0.113 -2.719 6.164 1.00 97.25 111 THR A O 1
ATOM 879 N N . PHE A 1 112 ? -1.850 -3.619 6.791 1.00 97.06 112 PHE A N 1
ATOM 880 C CA . PHE A 1 112 ? -2.260 -2.591 7.731 1.00 97.06 112 PHE A CA 1
ATOM 881 C C . PHE A 1 112 ? -2.691 -3.269 9.028 1.00 97.06 112 PHE A C 1
ATOM 883 O O . PHE A 1 112 ? -3.636 -4.063 9.046 1.00 97.06 112 PHE A O 1
ATOM 890 N N . LYS A 1 113 ? -2.019 -2.946 10.133 1.00 96.50 113 LYS A N 1
ATOM 891 C CA . LYS A 1 113 ? -2.474 -3.366 11.463 1.00 96.50 113 LYS A CA 1
ATOM 892 C C . LYS A 1 113 ? -3.826 -2.743 11.759 1.00 96.50 113 LYS A C 1
ATOM 894 O O . LYS A 1 113 ? -4.084 -1.615 11.348 1.00 96.50 113 LYS A O 1
ATOM 899 N N . THR A 1 114 ? -4.680 -3.457 12.477 1.00 91.75 114 THR A N 1
ATOM 900 C CA . THR A 1 114 ? -5.942 -2.885 12.947 1.00 91.75 114 THR A CA 1
ATOM 901 C C . THR A 1 114 ? -5.652 -1.812 13.986 1.00 91.7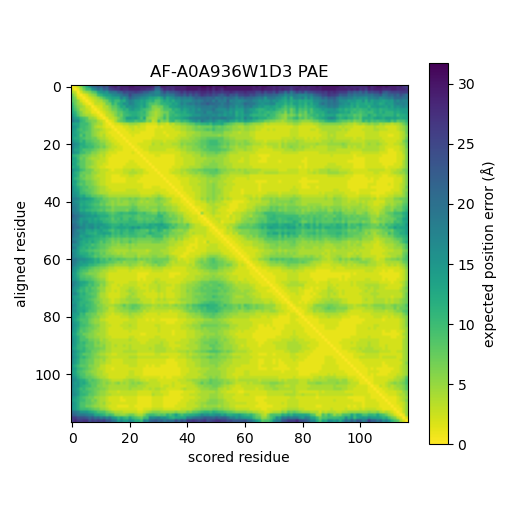5 114 THR A C 1
ATOM 903 O O . THR A 1 114 ? -5.004 -2.090 14.994 1.00 91.75 114 THR A O 1
ATOM 906 N N . PHE A 1 115 ? -6.166 -0.610 13.751 1.00 84.94 115 PHE A N 1
ATOM 907 C CA . PHE A 1 115 ? -6.177 0.441 14.755 1.00 84.94 115 PHE A CA 1
ATOM 908 C C . PHE A 1 115 ? -7.143 0.034 15.878 1.00 84.94 115 PHE A C 1
ATOM 910 O O . PHE A 1 115 ? -8.348 -0.111 15.654 1.00 84.94 115 PHE A O 1
ATOM 917 N N . ALA A 1 116 ? -6.611 -0.211 17.074 1.00 70.12 116 ALA A N 1
ATOM 918 C CA . ALA A 1 116 ? -7.408 -0.497 18.261 1.00 70.12 116 ALA A CA 1
ATOM 919 C C . ALA A 1 116 ? -7.795 0.828 18.934 1.00 70.12 116 ALA A C 1
ATOM 921 O O . ALA A 1 116 ? -6.925 1.528 19.449 1.00 70.12 116 ALA A O 1
ATOM 922 N N . ASN A 1 117 ? -9.089 1.161 18.905 1.00 54.12 117 ASN A N 1
ATOM 923 C CA . ASN A 1 117 ? -9.672 2.198 19.766 1.00 54.12 117 ASN A CA 1
ATOM 924 C C . ASN A 1 117 ? -9.865 1.677 21.191 1.00 54.12 117 ASN A C 1
ATOM 926 O O . ASN A 1 117 ? -10.335 0.521 21.320 1.00 54.12 117 ASN A O 1
#

Sequence (117 aa):
MEGYRKCGLNFNAEVLPQTDINGETYFTWGALVLATPIESVEEKTKSWPVPGFYNLKYAPGKLTIFEYAGKPITANEHELSFLTELYNPDKQVVEPVVLVPMAGTILRQVTFKTFAN

Nearest PDB structures (foldseek):
  6zu5-assembly1_SCC  TM=5.429E-01  e=6.191E+00  Paranosema locustae
  8p5d-assembly1_SCC  TM=5.732E-01  e=7.279E+00  Spraguea lophii 42_110

Solvent-accessible surface area (backbone atoms only — not comparable to full-atom values): 7269 Å² total; per-residue (Å²): 135,85,91,81,81,91,80,88,86,85,86,88,69,61,77,42,81,43,71,51,99,85,69,26,38,30,41,30,47,70,92,38,47,34,17,40,71,40,57,64,44,82,41,78,66,58,73,54,98,49,88,91,47,58,42,79,46,75,47,65,73,62,87,80,75,53,24,37,58,86,56,72,70,49,77,39,80,90,77,54,37,32,42,30,44,30,30,33,71,92,76,74,41,75,42,82,43,64,28,31,46,46,89,83,48,90,44,66,46,51,66,18,49,71,60,81,129

Mean predicted aligned error: 5.84 Å